Protein AF-A0A1B2EHS6-F1 (afdb_monomer_lite)

InterPro domains:
  IPR004681 TRAP transporter large membrane protein DctM [PTHR33362] (42-113)
  IPR006311 Twin-arginine translocation pathway, signal sequence [PS51318] (1-27)
  IPR010656 TRAP C4-dicarboxylate transport system permease DctM subunit [PF06808] (41-104)

Secondary structure (DSSP, 8-state):
--HHHHHHHHHHHHHHHHTS-----------TTTTS---S-HHHHHHHHHHHHHHHHHSTTT-HHHHHHHHHHT--HHHHHHHHHHHHHHHHHHHHHHHH-THHHHHHHHHTT---

Foldseek 3Di:
DPPPVVVVVVVVVVVVVVPPPDDPPPPPPPPPCVPVDPPPDPQLVVVLVVLVVVLQLLAPPNNPVLVVVCVVVVHDSVVSNVVCVVVVVVSVVVSVCSVVPVCVRCVVCVVVVNTD

pLDDT: mean 73.01, std 14.54, range [43.59, 92.88]

Organism: NCBI:txid1882682

Radius of gyration: 30.34 Å; chains: 1; bounding box: 33×79×74 Å

Structure (mmCIF, N/CA/C/O backbone):
data_AF-A0A1B2EHS6-F1
#
_entry.id   AF-A0A1B2EHS6-F1
#
loop_
_atom_site.group_PDB
_atom_site.id
_atom_site.type_symbol
_atom_site.label_atom_id
_atom_site.label_alt_id
_atom_site.label_comp_id
_atom_site.label_asym_id
_atom_site.label_entity_id
_atom_site.label_seq_id
_atom_site.pdbx_PDB_ins_code
_atom_site.Cartn_x
_atom_site.Cartn_y
_atom_site.Cartn_z
_atom_site.occupancy
_atom_site.B_iso_or_equiv
_atom_site.auth_seq_id
_atom_site.auth_comp_id
_atom_site.auth_asym_id
_atom_site.auth_atom_id
_atom_site.pdbx_PDB_model_num
ATOM 1 N N . MET A 1 1 ? -5.691 61.361 54.355 1.00 55.19 1 MET A N 1
ATOM 2 C CA . MET A 1 1 ? -5.735 60.051 55.049 1.00 55.19 1 MET A CA 1
ATOM 3 C C . MET A 1 1 ? -6.675 59.046 54.346 1.00 55.19 1 MET A C 1
ATOM 5 O O . MET A 1 1 ? -7.432 58.362 55.012 1.00 55.19 1 MET A O 1
ATOM 9 N N . ILE A 1 2 ? -6.660 58.949 53.000 1.00 59.59 2 ILE A N 1
ATOM 10 C CA . ILE A 1 2 ? -7.653 58.160 52.215 1.00 59.59 2 ILE A CA 1
ATOM 11 C C . ILE A 1 2 ? -6.978 57.213 51.186 1.00 59.59 2 ILE A C 1
ATOM 13 O O . ILE A 1 2 ? -7.603 56.301 50.651 1.00 59.59 2 ILE A O 1
ATOM 17 N N . HIS A 1 3 ? -5.669 57.364 50.932 1.00 54.72 3 HIS A N 1
ATOM 18 C CA . HIS A 1 3 ? -4.949 56.579 49.914 1.00 54.72 3 HIS A CA 1
ATOM 19 C C . HIS A 1 3 ? -4.377 55.239 50.415 1.00 54.72 3 HIS A C 1
ATOM 21 O O . HIS A 1 3 ? -4.181 54.332 49.608 1.00 54.72 3 HIS A O 1
ATOM 27 N N . HIS A 1 4 ? -4.148 55.068 51.723 1.00 57.06 4 HIS A N 1
ATOM 28 C CA . HIS A 1 4 ? -3.613 53.808 52.262 1.00 57.06 4 HIS A CA 1
ATOM 29 C C . HIS A 1 4 ? -4.672 52.702 52.356 1.00 57.06 4 HIS A C 1
ATOM 31 O O . HIS A 1 4 ? -4.377 51.557 52.030 1.00 57.06 4 HIS A O 1
ATOM 37 N N . THR A 1 5 ? -5.922 53.039 52.681 1.00 60.88 5 THR A N 1
ATOM 38 C CA . THR A 1 5 ? -7.020 52.066 52.828 1.00 60.88 5 THR A CA 1
ATOM 39 C C . THR A 1 5 ? -7.390 51.384 51.505 1.00 60.88 5 THR A C 1
ATOM 41 O O . THR A 1 5 ? -7.681 50.192 51.483 1.00 60.88 5 THR A O 1
ATOM 44 N N . ARG A 1 6 ? -7.290 52.097 50.371 1.00 55.69 6 ARG A N 1
ATOM 45 C CA . ARG A 1 6 ? -7.531 51.526 49.031 1.00 55.69 6 ARG A CA 1
ATOM 46 C C . ARG A 1 6 ? -6.511 50.452 48.643 1.00 55.69 6 ARG A C 1
ATOM 48 O O . ARG A 1 6 ? -6.876 49.499 47.968 1.00 55.69 6 ARG A O 1
ATOM 55 N N . ARG A 1 7 ? -5.255 50.574 49.085 1.00 58.34 7 ARG A N 1
ATOM 56 C CA . ARG A 1 7 ? -4.196 49.593 48.788 1.00 58.34 7 ARG A CA 1
ATOM 57 C C . ARG A 1 7 ? -4.406 48.271 49.531 1.00 58.34 7 ARG A C 1
ATOM 59 O O . ARG A 1 7 ? -4.195 47.219 48.942 1.00 58.34 7 ARG A O 1
ATOM 66 N N . TYR A 1 8 ? -4.892 48.323 50.772 1.00 57.75 8 TYR A N 1
ATOM 67 C CA . TYR A 1 8 ? -5.231 47.122 51.543 1.00 57.75 8 TYR A CA 1
ATOM 68 C C . TYR A 1 8 ? -6.486 46.419 51.015 1.00 57.75 8 TYR A C 1
ATOM 70 O O . TYR A 1 8 ? -6.494 45.197 50.906 1.00 57.75 8 TYR A O 1
ATOM 78 N N . LEU A 1 9 ? -7.512 47.178 50.612 1.00 59.88 9 LEU A N 1
ATOM 79 C CA . LEU A 1 9 ? -8.721 46.615 49.997 1.00 59.88 9 LEU A CA 1
ATOM 80 C C . LEU A 1 9 ? -8.432 45.969 48.630 1.00 59.88 9 LEU A C 1
ATOM 82 O O . LEU A 1 9 ? -8.935 44.885 48.348 1.00 59.88 9 LEU A O 1
ATOM 86 N N . LEU A 1 10 ? -7.566 46.584 47.814 1.00 59.53 10 LEU A N 1
ATOM 87 C CA . LEU A 1 10 ? -7.107 45.992 46.552 1.00 59.53 10 LEU A CA 1
ATOM 88 C C . LEU A 1 10 ? -6.249 44.735 46.787 1.00 59.53 10 LEU A C 1
ATOM 90 O O . LEU A 1 10 ? -6.446 43.732 46.102 1.00 59.53 10 LEU A O 1
ATOM 94 N N . GLY A 1 11 ? -5.367 44.739 47.793 1.00 59.78 11 GLY A N 1
ATOM 95 C CA . GLY A 1 11 ? -4.572 43.564 48.173 1.00 59.78 11 GLY A CA 1
ATOM 96 C C . GLY A 1 11 ? -5.417 42.380 48.661 1.00 59.78 11 GLY A C 1
ATOM 97 O O . GLY A 1 11 ? -5.158 41.242 48.278 1.00 59.78 11 GLY A O 1
ATOM 98 N N . LEU A 1 12 ? -6.479 42.645 49.431 1.00 60.44 12 LEU A N 1
ATOM 99 C CA . LEU A 1 12 ? -7.436 41.628 49.884 1.00 60.44 12 LEU A CA 1
ATOM 100 C C . LEU A 1 12 ? -8.245 41.022 48.729 1.00 60.44 12 LEU A C 1
ATOM 102 O O . LEU A 1 12 ? -8.463 39.813 48.708 1.00 60.44 12 LEU A O 1
ATOM 106 N N . SER A 1 13 ? -8.635 41.827 47.735 1.00 58.97 13 SER A N 1
ATOM 107 C CA . SER A 1 13 ? -9.332 41.314 46.546 1.00 58.97 13 SER A CA 1
ATOM 108 C C . SER A 1 13 ? -8.442 40.426 45.664 1.00 58.97 13 SER A C 1
ATOM 110 O O . SER A 1 13 ? -8.914 39.420 45.140 1.00 58.97 13 SER A O 1
ATOM 112 N N . ALA A 1 14 ? -7.143 40.728 45.563 1.00 58.38 14 ALA A N 1
ATOM 113 C CA . ALA A 1 14 ? -6.188 39.907 44.818 1.00 58.38 14 ALA A CA 1
ATOM 114 C C . ALA A 1 14 ? -5.908 38.558 45.509 1.00 58.38 14 ALA A C 1
ATOM 116 O O . ALA A 1 14 ? -5.791 37.533 44.840 1.00 58.38 14 ALA A O 1
ATOM 117 N N . ALA A 1 15 ? -5.866 38.536 46.846 1.00 58.34 15 ALA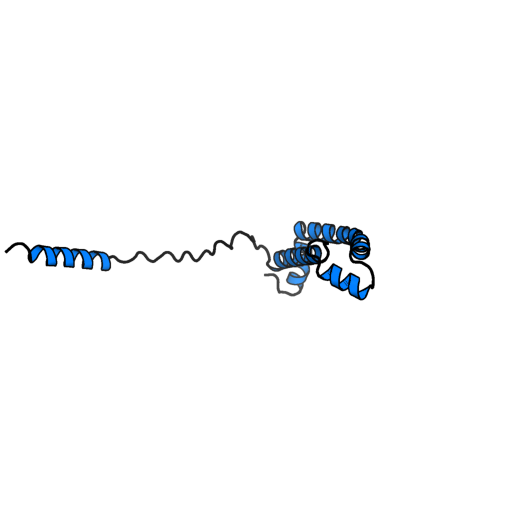 A N 1
ATOM 118 C CA . ALA A 1 15 ? -5.727 37.300 47.615 1.00 58.34 15 ALA A CA 1
ATOM 119 C C . ALA A 1 15 ? -6.985 36.412 47.539 1.00 58.34 15 ALA A C 1
ATOM 121 O O . ALA A 1 15 ? -6.872 35.189 47.498 1.00 58.34 15 ALA A O 1
ATOM 122 N N . ALA A 1 16 ? -8.179 37.010 47.450 1.00 57.66 16 ALA A N 1
ATOM 123 C CA . ALA A 1 16 ? -9.437 36.270 47.330 1.00 57.66 16 ALA A CA 1
ATOM 124 C C . ALA A 1 16 ? -9.583 35.531 45.984 1.00 57.66 16 ALA A C 1
ATOM 126 O O . ALA A 1 16 ? -10.161 34.449 45.942 1.00 57.66 16 ALA A O 1
ATOM 127 N N . VAL A 1 17 ? -9.015 36.065 44.895 1.00 58.12 17 VAL A N 1
ATOM 128 C CA . VAL A 1 17 ? -9.019 35.406 43.573 1.00 58.12 17 VAL A CA 1
ATOM 129 C C . VAL A 1 17 ? -8.089 34.183 43.538 1.00 58.12 17 VAL A C 1
ATOM 131 O O . VAL A 1 17 ? -8.365 33.225 42.821 1.00 58.12 17 VAL A O 1
ATOM 134 N N . LEU A 1 18 ? -7.027 34.173 44.351 1.00 60.12 18 LEU A N 1
ATOM 135 C CA . LEU A 1 18 ? -6.079 33.054 44.462 1.00 60.12 18 LEU A CA 1
ATOM 136 C C . LEU A 1 18 ? -6.556 31.921 45.388 1.00 60.12 18 LEU A C 1
ATOM 138 O O . LEU A 1 18 ? -5.999 30.828 45.336 1.00 60.12 18 LEU A O 1
ATOM 142 N N . ALA A 1 19 ? -7.570 32.167 46.223 1.00 59.88 19 ALA A N 1
ATOM 143 C CA . ALA A 1 19 ? -8.108 31.197 47.181 1.00 59.88 19 ALA A CA 1
ATOM 144 C C . ALA A 1 19 ? -9.364 30.462 46.682 1.00 59.88 19 ALA A C 1
ATOM 146 O O . ALA A 1 19 ? -9.930 29.645 47.412 1.00 59.88 19 ALA A O 1
ATOM 147 N N . LEU A 1 20 ? -9.817 30.735 45.454 1.00 65.6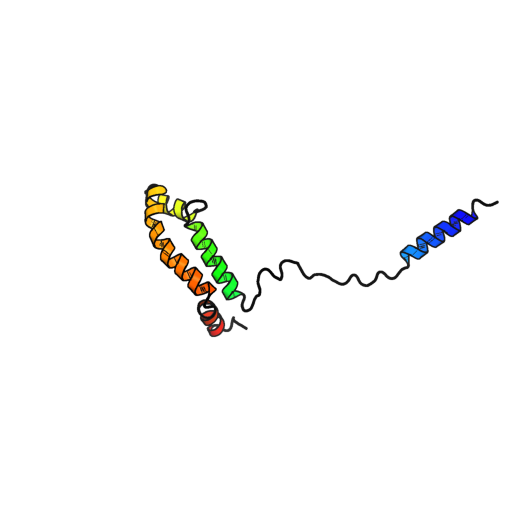9 20 LEU A N 1
ATOM 148 C CA . LEU A 1 20 ? -10.881 29.944 44.848 1.00 65.69 20 LEU A CA 1
ATOM 149 C C . LEU A 1 20 ? -10.354 28.519 44.619 1.00 65.69 20 LEU A C 1
ATOM 151 O O . LEU A 1 20 ? -9.309 28.367 43.978 1.00 65.69 20 LEU A O 1
ATOM 155 N N . PRO A 1 21 ? -11.042 27.471 45.111 1.00 60.09 21 PRO A N 1
ATOM 156 C CA . PRO A 1 21 ? -10.713 26.111 44.730 1.00 60.09 21 PRO A CA 1
ATOM 157 C C . PRO A 1 21 ? -10.854 26.048 43.214 1.00 60.09 21 PRO A C 1
ATOM 159 O O . PRO A 1 21 ? -11.946 26.225 42.669 1.00 60.09 21 PRO A O 1
ATOM 162 N N . THR A 1 22 ? -9.730 25.869 42.525 1.00 65.94 22 THR A N 1
ATOM 163 C CA . THR A 1 22 ? -9.764 25.550 41.106 1.00 65.94 22 THR A CA 1
ATOM 164 C C . THR A 1 22 ? -10.646 24.307 40.986 1.00 65.94 22 THR A C 1
ATOM 166 O O . THR A 1 22 ? -10.375 23.314 41.670 1.00 65.94 22 THR A O 1
ATOM 169 N N . PRO A 1 23 ? -11.755 24.345 40.219 1.00 61.88 23 PRO A N 1
ATOM 170 C CA . PRO A 1 23 ? -12.514 23.127 39.973 1.00 61.88 23 PRO A CA 1
ATOM 171 C C . PRO A 1 23 ? -11.515 22.099 39.438 1.00 61.88 23 PRO A C 1
ATOM 173 O O . PRO A 1 23 ? -10.630 22.505 38.673 1.00 61.88 23 PRO A O 1
ATOM 176 N N . PRO A 1 24 ? -11.580 20.819 39.862 1.00 54.56 24 PRO A N 1
ATOM 177 C CA . PRO A 1 24 ? -10.646 19.818 39.379 1.00 54.56 24 PRO A CA 1
ATOM 178 C C . PRO A 1 24 ? -10.717 19.907 37.869 1.00 54.56 24 PRO A C 1
ATOM 180 O O . PRO A 1 24 ? -11.791 19.710 37.298 1.00 54.56 24 PRO A O 1
ATOM 183 N N . ALA A 1 25 ? -9.615 20.340 37.252 1.00 51.91 25 ALA A N 1
ATOM 184 C CA . ALA A 1 25 ? -9.512 20.414 35.815 1.00 51.91 25 ALA A CA 1
ATOM 185 C C . ALA A 1 25 ? -9.917 19.026 35.347 1.00 51.91 25 ALA A C 1
ATOM 187 O O . ALA A 1 25 ? -9.196 18.061 35.609 1.00 51.91 25 ALA A O 1
ATOM 188 N N . HIS A 1 26 ? -11.134 18.912 34.803 1.00 52.53 26 HIS A N 1
ATOM 189 C CA . HIS A 1 26 ? -11.630 17.654 34.293 1.00 52.53 26 HIS A CA 1
ATOM 190 C C . HIS A 1 26 ? -10.532 17.186 33.364 1.00 52.53 26 HIS A C 1
ATOM 192 O O . HIS A 1 26 ? -10.183 17.896 32.419 1.00 52.53 26 HIS A O 1
ATOM 198 N N . ALA A 1 27 ? -9.906 16.072 33.736 1.00 50.59 27 ALA A N 1
ATOM 199 C CA . ALA A 1 27 ? -8.830 15.462 32.997 1.00 50.59 27 ALA A CA 1
ATOM 200 C C . ALA A 1 27 ? -9.413 15.030 31.652 1.00 50.59 27 ALA A C 1
ATOM 202 O O . ALA A 1 27 ? -9.810 13.890 31.445 1.00 50.59 27 ALA A O 1
ATOM 203 N N . GLN A 1 28 ? -9.522 15.983 30.736 1.00 47.72 28 GLN A N 1
ATOM 204 C CA . GLN A 1 28 ? -9.917 15.777 29.364 1.00 47.72 28 GLN A CA 1
ATOM 205 C C . GLN A 1 28 ? -8.659 15.319 28.628 1.00 47.72 28 GLN A C 1
ATOM 207 O O . GLN A 1 28 ? -8.139 16.001 27.752 1.00 47.72 28 GLN A O 1
ATOM 212 N N . THR A 1 29 ? -8.155 14.139 28.982 1.00 50.94 29 THR A N 1
ATOM 213 C CA . THR A 1 29 ? -7.183 13.403 28.169 1.00 50.94 29 THR A CA 1
ATOM 214 C C . THR A 1 29 ? -7.901 12.463 27.203 1.00 50.94 29 THR A C 1
ATOM 216 O O . THR A 1 29 ? -7.392 11.400 26.864 1.00 50.94 29 THR A O 1
ATOM 219 N N . LYS A 1 30 ? -9.072 12.851 26.672 1.00 44.16 30 LYS A N 1
ATOM 220 C CA . LYS A 1 30 ? -9.575 12.217 25.447 1.00 44.16 30 LYS A CA 1
ATOM 221 C C . LYS A 1 30 ? -8.849 12.851 24.265 1.00 44.16 30 LYS A C 1
ATOM 223 O O . LYS A 1 30 ? -9.307 13.819 23.659 1.00 44.16 30 LYS A O 1
ATOM 228 N N . LEU A 1 31 ? -7.657 12.316 24.001 1.00 53.72 31 LEU A N 1
ATOM 229 C CA . LEU A 1 31 ? -6.855 12.582 22.811 1.00 53.72 31 LEU A CA 1
ATOM 230 C C . LEU A 1 31 ? -7.768 12.475 21.580 1.00 53.72 31 LEU A C 1
ATOM 232 O O . LEU A 1 31 ? -8.352 11.426 21.317 1.00 53.72 31 LEU A O 1
ATOM 236 N N . ARG A 1 32 ? -7.913 13.568 20.822 1.00 43.59 32 ARG A N 1
ATOM 237 C CA . ARG A 1 32 ? -8.865 13.680 19.697 1.00 43.59 32 ARG A CA 1
ATOM 238 C C . ARG A 1 32 ? -8.602 12.729 18.517 1.00 43.59 32 ARG A C 1
ATOM 240 O O . ARG A 1 32 ? -9.387 12.695 17.580 1.00 43.59 32 ARG A O 1
ATOM 247 N N . TRP A 1 33 ? -7.544 11.931 18.592 1.00 44.59 33 TRP A N 1
ATOM 248 C CA . TRP A 1 33 ? -7.200 10.853 17.663 1.00 44.59 33 TRP A CA 1
ATOM 249 C C . TRP A 1 33 ? -8.054 9.588 17.866 1.00 44.59 33 TRP A C 1
ATOM 251 O O . TRP A 1 33 ? -8.052 8.699 17.023 1.00 44.59 33 TRP A O 1
ATOM 261 N N . ALA A 1 34 ? -8.809 9.513 18.967 1.00 47.75 34 ALA A N 1
ATOM 262 C CA . ALA A 1 34 ? -9.535 8.319 19.398 1.00 47.75 34 ALA A CA 1
ATOM 263 C C . ALA A 1 34 ? -10.805 7.964 18.590 1.00 47.75 34 ALA A C 1
ATOM 265 O O . ALA A 1 34 ? -11.512 7.049 18.988 1.00 47.75 34 ALA A O 1
ATOM 266 N N . HIS A 1 35 ? -11.114 8.660 17.490 1.00 52.31 35 HIS A N 1
ATOM 267 C CA . HIS A 1 35 ? -12.270 8.338 16.629 1.00 52.31 35 HIS A CA 1
ATOM 268 C C . HIS A 1 35 ? -11.880 8.051 15.165 1.00 52.31 35 HIS A C 1
ATOM 270 O O . HIS A 1 35 ? -12.755 7.839 14.338 1.00 52.31 35 HIS A O 1
ATOM 276 N N . VAL A 1 36 ? -10.584 8.052 14.814 1.00 51.59 36 VAL A N 1
ATOM 277 C CA . VAL A 1 36 ? -10.123 7.725 13.441 1.00 51.59 36 VAL A CA 1
ATOM 278 C C . VAL A 1 36 ? -9.895 6.208 13.262 1.00 51.59 36 VAL A C 1
ATOM 280 O O . VAL A 1 36 ? -9.808 5.723 12.138 1.00 51.59 36 VAL A O 1
ATOM 283 N N . TYR A 1 37 ? -9.898 5.447 14.365 1.00 44.53 37 TYR A N 1
ATOM 284 C CA . TYR A 1 37 ? -9.890 3.980 14.410 1.00 44.53 37 TYR A CA 1
ATOM 285 C C . TYR A 1 37 ? -10.996 3.531 15.356 1.00 44.53 37 TYR A C 1
ATOM 287 O O . TYR A 1 37 ? -10.794 3.518 16.567 1.00 44.53 37 TYR A O 1
ATOM 295 N N . GLU A 1 38 ? -12.175 3.190 14.856 1.00 51.09 38 GLU A N 1
ATOM 296 C CA . GLU A 1 38 ? -13.116 2.436 15.681 1.00 51.09 38 GLU A CA 1
ATOM 297 C C . GLU A 1 38 ? -12.613 0.982 15.689 1.00 51.09 38 GLU A C 1
ATOM 299 O O . GLU A 1 38 ? -12.622 0.275 14.684 1.00 51.09 38 GLU A O 1
ATOM 304 N N . THR A 1 39 ? -11.987 0.621 16.809 1.00 49.44 39 THR A N 1
ATOM 305 C CA . THR A 1 39 ? -11.102 -0.527 17.019 1.00 49.44 39 THR A CA 1
ATOM 306 C C . THR A 1 39 ? -11.863 -1.772 17.474 1.00 49.44 39 THR A C 1
ATOM 308 O O . THR A 1 39 ? -11.791 -2.125 18.652 1.00 49.44 39 THR A O 1
ATOM 311 N N . SER A 1 40 ? -12.587 -2.473 16.607 1.00 58.22 40 SER A N 1
ATOM 312 C CA . SER A 1 40 ? -13.083 -3.789 17.037 1.00 58.22 40 SER A CA 1
ATOM 313 C C . SER A 1 40 ? -11.925 -4.777 17.249 1.00 58.22 40 SER A C 1
ATOM 315 O O . SER A 1 40 ? -11.968 -5.523 18.215 1.00 58.22 40 SER A O 1
ATOM 317 N N . GLU A 1 41 ? -10.847 -4.708 16.450 1.00 62.03 41 GLU A N 1
ATOM 318 C CA . GLU A 1 41 ? -9.610 -5.483 16.651 1.00 62.03 41 GLU A CA 1
ATOM 319 C C . GLU A 1 41 ? -8.378 -4.771 16.032 1.00 62.03 41 GLU A C 1
ATOM 321 O O . GLU A 1 41 ? -8.382 -4.457 14.836 1.00 62.03 41 GLU A O 1
ATOM 326 N N . PRO A 1 42 ? -7.287 -4.528 16.788 1.00 76.19 42 PRO A N 1
ATOM 327 C CA . PRO A 1 42 ? -6.102 -3.808 16.301 1.00 76.19 42 PRO A CA 1
ATOM 328 C C . PRO A 1 42 ? -5.416 -4.476 15.100 1.00 76.19 42 PRO A C 1
ATOM 330 O O . PRO A 1 42 ? -4.832 -3.783 14.265 1.00 76.19 42 PRO A O 1
ATOM 333 N N . PHE A 1 43 ? -5.509 -5.802 14.980 1.00 75.81 43 PHE A N 1
ATOM 334 C CA . PHE A 1 43 ? -4.893 -6.558 13.888 1.00 75.81 43 PHE A CA 1
ATOM 335 C C . PHE A 1 43 ? -5.530 -6.266 12.527 1.00 75.81 43 PHE A C 1
ATOM 337 O O . PHE A 1 43 ? -4.821 -6.164 11.523 1.00 75.81 43 PHE A O 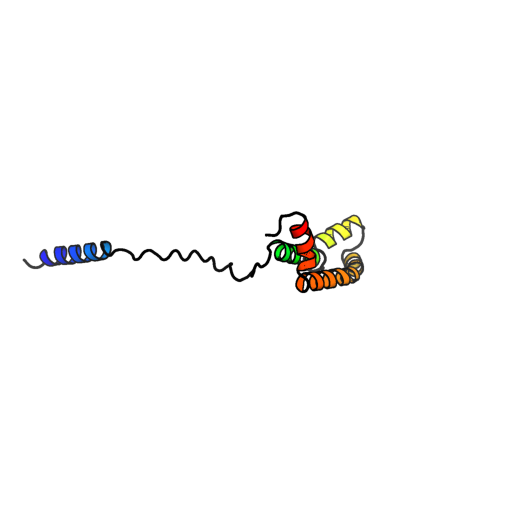1
ATOM 344 N N . HIS A 1 44 ? -6.847 -6.060 12.488 1.00 76.69 44 HIS A N 1
ATOM 345 C CA . HIS A 1 44 ? -7.555 -5.727 11.253 1.00 76.69 44 HIS A CA 1
ATOM 346 C C . HIS A 1 44 ? -7.125 -4.351 10.738 1.00 76.69 44 HIS A C 1
ATOM 348 O O . HIS A 1 44 ? -6.672 -4.227 9.599 1.00 76.69 44 HIS A O 1
ATOM 354 N N . THR A 1 45 ? -7.112 -3.340 11.606 1.00 79.81 45 THR A N 1
ATOM 355 C CA . THR A 1 45 ? -6.658 -1.986 11.254 1.00 79.81 45 THR A CA 1
ATOM 356 C C . THR A 1 45 ? -5.205 -1.966 10.782 1.00 79.81 45 THR A C 1
ATOM 358 O O . THR A 1 45 ? -4.895 -1.364 9.753 1.00 79.81 45 THR A O 1
ATOM 361 N N . GLN A 1 46 ? -4.310 -2.670 11.482 1.00 83.69 46 GLN A N 1
ATOM 362 C CA . GLN A 1 46 ? -2.902 -2.772 11.091 1.00 83.69 46 GLN A CA 1
ATOM 363 C C . GLN A 1 46 ? -2.723 -3.466 9.736 1.00 83.69 46 GLN A C 1
ATOM 365 O O . GLN A 1 46 ? -1.905 -3.032 8.925 1.00 83.69 46 GLN A O 1
ATOM 370 N N . SER A 1 47 ? -3.503 -4.513 9.461 1.00 84.00 47 SER A N 1
ATOM 371 C CA . SER A 1 47 ? -3.449 -5.219 8.179 1.00 84.00 47 SER A CA 1
ATOM 372 C C . SER A 1 47 ? -3.942 -4.352 7.012 1.00 84.00 47 SER A C 1
ATOM 374 O O . SER A 1 47 ? -3.275 -4.289 5.979 1.00 84.00 47 SER A O 1
ATOM 376 N N . MET A 1 48 ? -5.034 -3.596 7.191 1.00 85.62 48 MET A N 1
ATOM 377 C CA . MET A 1 48 ? -5.526 -2.640 6.192 1.00 85.62 48 MET A CA 1
ATOM 378 C C . MET A 1 48 ? -4.465 -1.590 5.855 1.00 85.62 48 MET A C 1
ATOM 380 O O . MET A 1 48 ? -4.259 -1.255 4.689 1.00 85.62 48 MET A O 1
ATOM 384 N N . TRP A 1 49 ? -3.772 -1.084 6.872 1.00 86.25 49 TRP A N 1
ATOM 385 C CA . TRP A 1 49 ? -2.693 -0.116 6.711 1.00 86.25 49 TRP A CA 1
ATOM 386 C C . TRP A 1 49 ? -1.479 -0.682 5.993 1.00 86.25 49 TRP A C 1
ATOM 388 O O . TRP A 1 49 ? -0.951 -0.037 5.089 1.00 86.25 49 TRP A O 1
ATOM 398 N N . ALA A 1 50 ? -1.058 -1.895 6.351 1.00 88.00 50 ALA A N 1
ATOM 399 C CA . ALA A 1 50 ? 0.054 -2.564 5.691 1.00 88.00 50 ALA A CA 1
ATOM 400 C C . ALA A 1 50 ? -0.213 -2.724 4.187 1.00 88.00 50 ALA A C 1
ATOM 402 O O . ALA A 1 50 ? 0.647 -2.398 3.369 1.00 88.00 50 ALA A O 1
ATOM 403 N N . VAL A 1 51 ? -1.426 -3.143 3.811 1.00 87.75 51 VAL A N 1
ATOM 404 C CA . VAL A 1 51 ? -1.805 -3.297 2.400 1.00 87.75 51 VAL A CA 1
ATOM 405 C C . VAL A 1 51 ? -1.830 -1.952 1.670 1.00 87.75 51 VAL A C 1
ATOM 407 O O . VAL A 1 51 ? -1.282 -1.855 0.572 1.00 87.75 51 VAL A O 1
ATOM 410 N N . GLN A 1 52 ? -2.364 -0.891 2.284 1.00 88.62 52 GLN A N 1
ATOM 411 C CA . GLN A 1 52 ? -2.337 0.462 1.705 1.00 88.62 52 GLN A CA 1
ATOM 412 C C . GLN A 1 52 ? -0.909 0.968 1.457 1.00 88.62 52 GLN A C 1
ATOM 414 O O . GLN A 1 52 ? -0.635 1.548 0.405 1.00 88.62 52 GLN A O 1
ATOM 419 N N . VAL A 1 53 ? 0.019 0.703 2.381 1.00 88.88 53 VAL A N 1
ATOM 420 C CA . VAL A 1 53 ? 1.435 1.057 2.209 1.00 88.88 53 VAL A CA 1
ATOM 421 C C . VAL A 1 53 ? 2.062 0.264 1.061 1.00 88.88 53 VAL A C 1
ATOM 423 O O . VAL A 1 53 ? 2.725 0.856 0.214 1.00 88.88 53 VAL A O 1
ATOM 426 N N . ILE A 1 54 ? 1.820 -1.048 0.970 1.00 88.00 54 ILE A N 1
ATOM 427 C CA . ILE A 1 54 ? 2.340 -1.892 -0.122 1.00 88.00 54 ILE A CA 1
ATOM 428 C C . ILE A 1 54 ? 1.853 -1.389 -1.488 1.00 88.00 54 ILE A C 1
ATOM 430 O O . ILE A 1 54 ? 2.645 -1.271 -2.423 1.00 88.00 54 ILE A O 1
ATOM 434 N N . ILE A 1 55 ? 0.571 -1.034 -1.596 1.00 88.25 55 ILE A N 1
ATOM 435 C CA . ILE A 1 55 ? 0.002 -0.443 -2.813 1.00 88.25 55 ILE A CA 1
ATOM 436 C C . ILE A 1 55 ? 0.681 0.896 -3.133 1.00 88.25 55 ILE A C 1
ATOM 438 O O . ILE A 1 55 ? 1.086 1.121 -4.274 1.00 88.25 55 ILE A O 1
ATOM 442 N N . GLY A 1 56 ? 0.857 1.769 -2.136 1.00 87.06 56 GLY A N 1
ATOM 443 C CA . GLY A 1 56 ? 1.534 3.059 -2.301 1.00 87.06 56 GLY A CA 1
ATOM 444 C C . GLY A 1 56 ? 2.992 2.929 -2.756 1.00 87.06 56 GLY A C 1
ATOM 445 O O . GLY A 1 56 ? 3.469 3.744 -3.541 1.00 87.06 56 GLY A O 1
ATOM 446 N N . LEU A 1 57 ? 3.687 1.871 -2.333 1.00 86.62 57 LEU A N 1
ATOM 447 C CA . LEU A 1 57 ? 5.067 1.578 -2.732 1.00 86.62 57 LEU A CA 1
ATOM 448 C C . LEU A 1 57 ? 5.198 1.039 -4.166 1.00 86.62 57 LEU A C 1
ATOM 450 O O . LEU A 1 57 ? 6.285 1.118 -4.745 1.00 86.62 57 LEU A O 1
ATOM 454 N N . LEU A 1 58 ? 4.119 0.494 -4.731 1.00 84.19 58 LEU A N 1
ATOM 455 C CA . LEU A 1 58 ? 4.071 -0.029 -6.099 1.00 84.19 58 LEU A CA 1
ATOM 456 C C . LEU A 1 58 ? 3.504 0.978 -7.106 1.00 84.19 58 LEU A C 1
ATOM 458 O O . LEU A 1 58 ? 3.756 0.846 -8.301 1.00 84.19 58 LEU A O 1
ATOM 462 N N . HIS A 1 59 ? 2.748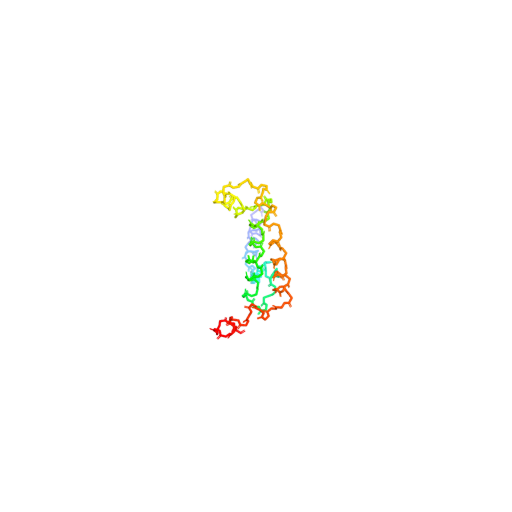 1.980 -6.653 1.00 82.88 59 HIS A N 1
ATOM 463 C CA . HIS A 1 59 ? 2.180 2.994 -7.536 1.00 82.88 59 HIS A CA 1
ATOM 464 C C . HIS A 1 59 ? 3.265 4.001 -7.985 1.00 82.88 59 HIS A C 1
ATOM 466 O O . HIS A 1 59 ? 4.052 4.457 -7.159 1.00 82.88 59 HIS A O 1
ATOM 472 N N . PRO A 1 60 ? 3.338 4.386 -9.273 1.00 70.19 60 PRO A N 1
ATOM 473 C CA . PRO A 1 60 ? 4.436 5.198 -9.809 1.00 70.19 60 PRO A CA 1
ATOM 474 C C . PRO A 1 60 ? 4.679 6.599 -9.194 1.00 70.19 60 PRO A C 1
ATOM 476 O O . PRO A 1 60 ? 5.832 7.022 -9.248 1.00 70.19 60 PRO A O 1
ATOM 479 N N . PRO A 1 61 ? 3.712 7.337 -8.595 1.00 68.75 61 PRO A N 1
ATOM 480 C CA . PRO A 1 61 ? 4.000 8.661 -8.033 1.00 68.75 61 PRO A CA 1
ATOM 481 C C . PRO A 1 61 ? 4.900 8.630 -6.773 1.00 68.75 61 PRO A C 1
ATOM 483 O O . PRO A 1 61 ? 5.836 9.424 -6.730 1.00 68.75 61 PRO A O 1
ATOM 486 N N . PRO A 1 62 ? 4.702 7.731 -5.777 1.00 71.19 62 PRO A N 1
ATOM 487 C CA . PRO A 1 62 ? 5.631 7.559 -4.649 1.00 71.19 62 PRO A CA 1
ATOM 488 C C . PRO A 1 62 ? 6.514 6.291 -4.697 1.00 71.19 62 PRO A C 1
ATOM 490 O O . PRO A 1 62 ? 7.337 6.108 -3.804 1.00 71.19 62 PRO A O 1
ATOM 493 N N . GLY A 1 63 ? 6.354 5.407 -5.690 1.00 73.69 63 GLY A N 1
ATOM 494 C CA . GLY A 1 63 ? 6.747 3.990 -5.667 1.00 73.69 63 GLY A CA 1
ATOM 495 C C . GLY A 1 63 ? 8.232 3.639 -5.503 1.00 73.69 63 GLY A C 1
ATOM 496 O O . GLY A 1 63 ? 8.878 3.159 -6.433 1.00 73.69 63 GLY A O 1
ATOM 497 N N . VAL A 1 64 ? 8.769 3.789 -4.290 1.00 83.81 64 VAL A N 1
ATOM 498 C CA . VAL A 1 64 ? 10.152 3.426 -3.925 1.00 83.81 64 VAL A CA 1
ATOM 499 C C . VAL A 1 64 ? 10.490 1.984 -4.316 1.00 83.81 64 VAL A C 1
ATOM 501 O O . VAL A 1 64 ? 11.565 1.726 -4.858 1.00 83.81 64 VAL A O 1
ATOM 504 N N . VAL A 1 65 ? 9.568 1.040 -4.100 1.00 86.81 65 VAL A N 1
ATOM 505 C CA . VAL A 1 65 ? 9.782 -0.372 -4.458 1.00 86.81 65 VAL A CA 1
ATOM 506 C C . VAL A 1 65 ? 9.877 -0.542 -5.974 1.00 86.81 65 VAL A C 1
ATOM 508 O O . VAL A 1 65 ? 10.732 -1.288 -6.443 1.00 86.81 65 VAL A O 1
ATOM 511 N N . LEU A 1 66 ? 9.084 0.198 -6.751 1.00 86.06 66 LEU A N 1
ATOM 512 C CA . LEU A 1 66 ? 9.153 0.186 -8.214 1.00 86.06 66 LEU A CA 1
ATOM 513 C C . LEU A 1 66 ? 10.528 0.658 -8.717 1.00 86.06 66 LEU A C 1
ATOM 515 O O . LEU A 1 66 ? 11.105 0.026 -9.604 1.00 86.06 66 LEU A O 1
ATOM 519 N N . PHE A 1 67 ? 11.105 1.700 -8.106 1.00 86.38 67 PHE A N 1
ATOM 520 C CA . PHE A 1 67 ? 12.463 2.154 -8.431 1.00 86.38 67 PHE A CA 1
ATOM 521 C C . PHE A 1 67 ? 13.525 1.095 -8.117 1.00 86.38 67 PHE A C 1
ATOM 523 O O . PHE A 1 67 ? 14.412 0.855 -8.939 1.00 86.38 67 PHE A O 1
ATOM 530 N N . VAL A 1 68 ? 13.431 0.427 -6.964 1.00 88.50 68 VAL A N 1
ATOM 531 C CA . VAL A 1 68 ? 14.349 -0.666 -6.598 1.00 88.50 68 VAL A CA 1
ATOM 532 C C . VAL A 1 68 ? 14.224 -1.832 -7.584 1.00 88.50 68 VAL A C 1
ATOM 534 O O . VAL A 1 68 ? 15.236 -2.338 -8.071 1.00 88.50 68 VAL A O 1
ATOM 537 N N . LEU A 1 69 ? 12.999 -2.218 -7.947 1.00 86.94 69 LEU A N 1
ATOM 538 C CA . LEU A 1 69 ? 12.742 -3.305 -8.892 1.00 86.94 69 LEU A CA 1
ATOM 539 C C . LEU A 1 69 ? 13.272 -2.994 -10.293 1.00 86.94 69 LEU A C 1
ATOM 541 O O . LEU A 1 69 ? 13.913 -3.853 -10.894 1.00 86.94 69 LEU A O 1
ATOM 545 N N . ALA A 1 70 ? 13.099 -1.766 -10.786 1.00 87.88 70 ALA A N 1
ATOM 546 C CA . ALA A 1 70 ? 13.650 -1.344 -12.073 1.00 87.88 70 ALA A CA 1
ATOM 547 C C . ALA A 1 70 ? 15.186 -1.488 -12.112 1.00 87.88 70 ALA A C 1
ATOM 549 O O . ALA A 1 70 ? 15.754 -1.947 -13.107 1.00 87.88 70 ALA A O 1
ATOM 550 N N . ARG A 1 71 ? 15.868 -1.167 -11.001 1.00 88.38 71 ARG A N 1
ATOM 551 C CA . ARG A 1 71 ? 17.329 -1.311 -10.866 1.00 88.38 71 ARG A CA 1
ATOM 552 C C . ARG A 1 71 ? 17.775 -2.770 -10.864 1.00 88.38 71 ARG A C 1
ATOM 554 O O . ARG A 1 71 ? 18.748 -3.091 -11.543 1.00 88.38 71 ARG A O 1
ATOM 561 N N . VAL A 1 72 ? 17.070 -3.643 -10.143 1.00 92.88 72 VAL A N 1
ATOM 562 C CA . VAL A 1 72 ? 17.379 -5.083 -10.086 1.00 92.88 72 VAL A CA 1
ATOM 563 C C . VAL A 1 72 ? 17.090 -5.762 -11.429 1.00 92.88 72 VAL A C 1
ATOM 565 O O . VAL A 1 72 ? 17.900 -6.554 -11.905 1.00 92.88 72 VAL A O 1
ATOM 568 N N . ALA A 1 73 ? 15.982 -5.403 -12.081 1.00 87.88 73 ALA A N 1
ATOM 569 C CA . ALA A 1 73 ? 15.562 -5.955 -13.368 1.00 87.88 73 ALA A CA 1
ATOM 570 C C . ALA A 1 73 ? 16.333 -5.391 -14.576 1.00 87.88 73 ALA A C 1
ATOM 572 O O . ALA A 1 73 ? 16.187 -5.908 -15.681 1.00 87.88 73 ALA A O 1
ATOM 573 N N . LYS A 1 74 ? 17.149 -4.339 -14.392 1.00 88.19 74 LYS A N 1
ATOM 574 C CA . LYS A 1 74 ? 17.854 -3.611 -15.468 1.00 88.19 74 LYS A CA 1
ATOM 575 C C . LYS A 1 74 ? 16.910 -3.081 -16.562 1.00 88.19 74 LYS A C 1
ATOM 577 O O . LYS A 1 74 ? 17.287 -2.995 -17.729 1.00 88.19 74 LYS A O 1
ATOM 582 N N . LEU A 1 75 ? 15.687 -2.713 -16.184 1.00 87.88 75 LEU A N 1
ATOM 583 C CA . LEU A 1 75 ? 14.681 -2.124 -17.070 1.00 87.88 75 LEU A CA 1
ATOM 584 C C . LEU A 1 75 ? 14.473 -0.646 -16.725 1.00 87.88 75 LEU A C 1
ATOM 586 O O . LEU A 1 75 ? 14.790 -0.195 -15.625 1.00 87.88 75 LEU A O 1
ATOM 590 N N . SER A 1 76 ? 13.925 0.129 -17.665 1.00 88.75 76 SER A N 1
ATOM 591 C CA . SER A 1 76 ? 13.495 1.493 -17.355 1.00 88.75 76 SER A CA 1
ATOM 592 C C . SER A 1 76 ? 12.311 1.476 -16.380 1.00 88.75 76 SER A C 1
ATOM 594 O O . SER A 1 76 ? 11.527 0.521 -16.337 1.00 88.75 76 SER A O 1
ATOM 596 N N . VAL A 1 77 ? 12.173 2.552 -15.601 1.00 85.44 77 VAL A N 1
ATOM 597 C CA . VAL A 1 77 ? 11.068 2.736 -14.644 1.00 85.44 77 VAL A CA 1
ATOM 598 C C . VAL A 1 77 ? 9.723 2.584 -15.356 1.00 85.44 77 VAL A C 1
ATOM 600 O O . VA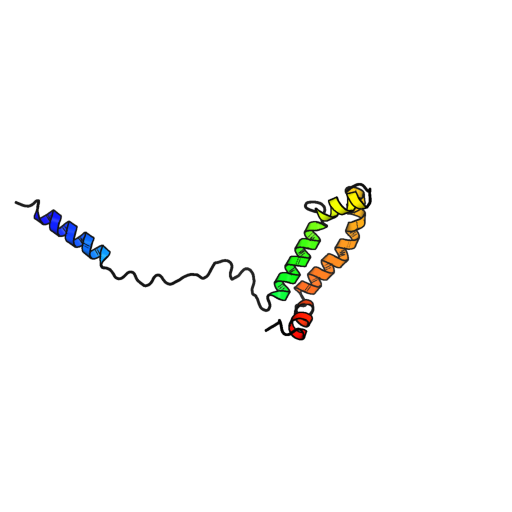L A 1 77 ? 8.883 1.822 -14.907 1.00 85.44 77 VAL A O 1
ATOM 603 N N . GLU A 1 78 ? 9.568 3.191 -16.531 1.00 86.50 78 GLU A N 1
ATOM 604 C CA . GLU A 1 78 ? 8.352 3.117 -17.349 1.00 86.50 78 GLU A CA 1
ATOM 605 C C . GLU A 1 78 ? 7.974 1.684 -17.760 1.00 86.50 78 GLU A C 1
ATOM 607 O O . GLU A 1 78 ? 6.827 1.268 -17.589 1.00 86.50 78 GLU A O 1
ATOM 612 N N . ARG A 1 79 ? 8.948 0.884 -18.222 1.00 86.31 79 ARG A N 1
ATOM 613 C CA . ARG A 1 79 ? 8.712 -0.531 -18.564 1.00 86.31 79 ARG A CA 1
ATOM 614 C C . ARG A 1 79 ? 8.329 -1.351 -17.335 1.00 86.31 79 ARG A C 1
ATOM 616 O O . ARG A 1 79 ? 7.470 -2.223 -17.423 1.00 86.31 79 ARG A O 1
ATOM 623 N N . THR A 1 80 ? 8.945 -1.051 -16.196 1.00 85.94 80 THR A N 1
ATOM 624 C CA . THR A 1 80 ? 8.654 -1.712 -14.917 1.00 85.94 80 THR A CA 1
ATOM 625 C C . THR A 1 80 ? 7.252 -1.352 -14.421 1.00 85.94 80 THR A C 1
ATOM 627 O O . THR A 1 80 ? 6.517 -2.232 -13.985 1.00 85.94 80 THR A O 1
ATOM 630 N N . THR A 1 81 ? 6.834 -0.093 -14.566 1.00 87.19 81 THR A N 1
ATOM 631 C CA . THR A 1 81 ? 5.487 0.377 -14.217 1.00 87.19 81 THR A CA 1
ATOM 632 C C . THR A 1 81 ? 4.409 -0.359 -14.992 1.00 87.19 81 THR A C 1
ATOM 634 O O . THR A 1 81 ? 3.463 -0.865 -14.393 1.00 87.19 81 THR A O 1
ATOM 637 N N . ILE A 1 82 ? 4.558 -0.464 -16.313 1.00 87.31 82 ILE A N 1
ATOM 638 C CA . ILE A 1 82 ? 3.586 -1.164 -17.161 1.00 87.31 82 ILE A CA 1
ATOM 639 C C . ILE A 1 82 ? 3.543 -2.657 -16.805 1.00 87.31 82 ILE A C 1
ATOM 641 O O . ILE A 1 82 ? 2.465 -3.246 -16.765 1.00 87.31 82 ILE A O 1
ATOM 645 N N . ALA A 1 83 ? 4.693 -3.257 -16.480 1.00 87.19 83 ALA A N 1
ATOM 646 C CA . ALA A 1 83 ? 4.772 -4.653 -16.057 1.00 87.19 83 ALA A CA 1
ATOM 647 C C . ALA A 1 83 ? 4.087 -4.923 -14.701 1.00 87.19 83 ALA A C 1
ATOM 649 O O . ALA A 1 83 ? 3.548 -6.010 -14.497 1.00 87.19 83 ALA A O 1
ATOM 650 N N . ILE A 1 84 ? 4.086 -3.951 -13.781 1.00 86.38 84 ILE A N 1
ATOM 651 C CA . ILE A 1 84 ? 3.490 -4.083 -12.439 1.00 86.38 84 ILE A CA 1
ATOM 652 C C . ILE A 1 84 ? 2.026 -3.644 -12.378 1.00 86.38 84 ILE A C 1
ATOM 654 O O . ILE A 1 84 ? 1.294 -4.075 -11.492 1.00 86.38 84 ILE A O 1
ATOM 658 N N . LEU A 1 85 ? 1.565 -2.845 -13.338 1.00 86.50 85 LEU A N 1
ATOM 659 C CA . LEU A 1 85 ? 0.179 -2.394 -13.426 1.00 86.50 85 LEU A CA 1
ATOM 660 C C . LEU A 1 85 ? -0.869 -3.525 -13.326 1.00 86.50 85 LEU A C 1
ATOM 662 O O . LEU A 1 85 ? -1.805 -3.368 -12.541 1.00 86.50 85 LEU A O 1
ATOM 666 N N . PRO A 1 86 ? -0.737 -4.681 -14.017 1.00 87.19 86 PRO A N 1
ATOM 667 C CA . PRO A 1 86 ? -1.691 -5.782 -13.853 1.00 87.19 86 PRO A CA 1
ATOM 668 C C . PRO A 1 86 ? -1.644 -6.407 -12.451 1.00 87.19 86 PRO A C 1
ATOM 670 O O . PRO A 1 86 ? -2.662 -6.891 -11.962 1.00 87.19 86 PRO A O 1
ATOM 673 N N . TRP A 1 87 ? -0.499 -6.345 -11.766 1.00 85.44 87 TRP A N 1
ATOM 674 C CA . TRP A 1 87 ? -0.348 -6.822 -10.390 1.00 85.44 87 TRP A CA 1
ATOM 675 C C . TRP A 1 87 ? -1.018 -5.915 -9.352 1.00 85.44 87 TRP A C 1
ATOM 677 O O . TRP A 1 87 ? -1.236 -6.346 -8.221 1.00 85.44 87 TRP A O 1
ATOM 687 N N . LEU A 1 88 ? -1.428 -4.699 -9.723 1.00 86.38 88 LEU A N 1
ATOM 688 C CA . LEU A 1 88 ? -2.257 -3.865 -8.851 1.00 86.38 88 LEU A CA 1
ATOM 689 C C . LEU A 1 88 ? -3.675 -4.424 -8.702 1.00 86.38 88 LEU A C 1
ATOM 691 O O . LEU A 1 88 ? -4.273 -4.255 -7.646 1.00 86.38 88 LEU A O 1
ATOM 695 N N . VAL A 1 89 ? -4.205 -5.129 -9.705 1.00 89.88 89 VAL A N 1
ATOM 696 C CA . VAL A 1 89 ? -5.563 -5.699 -9.667 1.00 89.88 89 VAL A CA 1
ATOM 697 C C . VAL A 1 89 ? -5.767 -6.650 -8.476 1.00 89.88 89 VAL A C 1
ATOM 699 O O . VAL A 1 89 ? -6.684 -6.407 -7.689 1.00 89.88 89 VAL A O 1
ATOM 702 N N . PRO A 1 90 ? -4.931 -7.686 -8.258 1.00 90.00 90 PRO A N 1
ATOM 703 C CA . PRO A 1 90 ? -5.072 -8.544 -7.084 1.00 90.00 90 PRO A CA 1
ATOM 704 C C . PRO A 1 90 ? -4.827 -7.800 -5.764 1.00 90.00 90 PRO A C 1
ATOM 706 O O . PRO A 1 90 ? -5.446 -8.148 -4.765 1.00 90.00 90 PRO A O 1
ATOM 709 N N . LEU A 1 91 ? -3.992 -6.754 -5.739 1.00 87.94 91 LEU A N 1
ATOM 710 C CA . LEU A 1 91 ? -3.785 -5.931 -4.539 1.00 87.94 91 LEU A CA 1
ATOM 711 C C . LEU A 1 91 ? -5.016 -5.085 -4.190 1.00 87.94 91 LEU A C 1
ATOM 713 O O . LEU A 1 91 ? -5.363 -4.967 -3.018 1.00 87.94 91 LEU A O 1
ATOM 717 N N . MET A 1 92 ? -5.704 -4.538 -5.196 1.00 89.38 92 MET A N 1
ATOM 718 C CA . MET A 1 92 ? -6.989 -3.854 -5.020 1.00 89.38 92 MET A CA 1
ATOM 719 C C . MET A 1 92 ? -8.062 -4.816 -4.516 1.00 89.38 92 MET A C 1
ATOM 721 O O . MET A 1 92 ? -8.795 -4.487 -3.587 1.00 89.38 92 MET A O 1
ATOM 725 N N . LEU A 1 93 ? -8.119 -6.026 -5.077 1.00 91.00 93 LEU A N 1
ATOM 726 C CA . LEU A 1 93 ? -9.034 -7.068 -4.613 1.00 91.00 93 LEU A CA 1
ATOM 727 C C . LEU A 1 93 ? -8.729 -7.500 -3.176 1.00 91.00 93 LEU A C 1
ATOM 729 O O . LEU A 1 93 ? -9.654 -7.647 -2.385 1.00 91.00 93 LEU A O 1
ATOM 733 N N . ALA A 1 94 ? -7.453 -7.658 -2.819 1.00 86.44 94 ALA A N 1
ATOM 734 C CA . ALA A 1 94 ? -7.042 -7.990 -1.460 1.00 86.44 94 ALA A CA 1
ATOM 735 C C . ALA A 1 94 ? -7.405 -6.877 -0.469 1.00 86.44 94 ALA A C 1
ATOM 737 O O . ALA A 1 94 ? -7.905 -7.173 0.612 1.00 86.44 94 ALA A O 1
ATOM 738 N N . LEU A 1 95 ? -7.215 -5.607 -0.844 1.00 86.75 95 LEU A N 1
ATOM 739 C CA . LEU A 1 95 ? -7.628 -4.470 -0.024 1.00 86.75 95 LEU A CA 1
ATOM 740 C C . LEU A 1 95 ? -9.141 -4.490 0.219 1.00 86.75 95 LEU A C 1
ATOM 742 O O . LEU A 1 95 ? -9.561 -4.439 1.366 1.00 86.75 95 LEU A O 1
ATOM 746 N N . ILE A 1 96 ? -9.944 -4.644 -0.838 1.00 87.12 96 ILE A N 1
ATOM 747 C CA . ILE A 1 96 ? -11.406 -4.766 -0.744 1.00 87.12 96 ILE A CA 1
ATOM 748 C C . ILE A 1 96 ? -11.791 -5.949 0.154 1.00 87.12 96 ILE A C 1
ATOM 750 O O . ILE A 1 96 ? -12.595 -5.792 1.070 1.00 87.12 96 ILE A O 1
ATOM 754 N N . ALA A 1 97 ? -11.192 -7.121 -0.061 1.00 85.38 97 ALA A N 1
ATOM 755 C CA . ALA A 1 97 ? -11.471 -8.319 0.724 1.00 85.38 97 ALA A CA 1
ATOM 756 C C . ALA A 1 97 ? -11.176 -8.106 2.215 1.00 85.38 97 ALA A C 1
ATOM 758 O O . ALA A 1 97 ? -12.007 -8.436 3.054 1.00 85.38 97 ALA A O 1
ATOM 759 N N . ILE A 1 98 ? -10.035 -7.502 2.546 1.00 82.44 98 ILE A N 1
ATOM 760 C CA . ILE A 1 98 ? -9.657 -7.202 3.929 1.00 82.44 98 ILE A CA 1
ATOM 761 C C . ILE A 1 98 ? -10.572 -6.127 4.527 1.00 82.44 98 ILE A C 1
ATOM 763 O O . ILE A 1 98 ? -10.956 -6.237 5.686 1.00 82.44 98 ILE A O 1
ATOM 767 N N . THR A 1 99 ? -10.964 -5.110 3.758 1.00 81.69 99 THR A N 1
ATOM 768 C CA . THR A 1 99 ? -11.862 -4.046 4.229 1.00 81.69 99 THR A CA 1
ATOM 769 C C . THR A 1 99 ? -13.261 -4.566 4.563 1.00 81.69 99 THR A C 1
ATOM 771 O O . THR A 1 99 ? -13.824 -4.142 5.568 1.00 81.69 99 THR A O 1
ATOM 774 N N . TYR A 1 100 ? -13.819 -5.483 3.767 1.00 80.25 100 TYR A N 1
ATOM 775 C CA . TYR A 1 100 ? -15.180 -5.993 3.981 1.00 80.25 100 TYR A CA 1
ATOM 776 C C . TYR A 1 100 ? -15.256 -7.259 4.843 1.00 80.25 100 TYR A C 1
ATOM 778 O O . TYR A 1 100 ? -16.309 -7.523 5.416 1.00 80.25 100 TYR A O 1
ATOM 786 N N . ILE A 1 101 ? -14.173 -8.036 4.946 1.00 81.38 101 ILE A N 1
ATOM 787 C CA . ILE A 1 101 ? -14.156 -9.324 5.652 1.00 81.38 101 ILE A CA 1
ATOM 788 C C . ILE A 1 101 ? -13.090 -9.281 6.758 1.00 81.38 101 ILE A C 1
ATOM 790 O O . ILE A 1 101 ? -11.939 -9.674 6.535 1.00 81.38 101 ILE A O 1
ATOM 794 N N . PRO A 1 102 ? -13.440 -8.819 7.973 1.00 74.00 102 PRO A N 1
ATOM 795 C CA . PRO A 1 102 ? -12.482 -8.725 9.067 1.00 74.00 102 PRO A CA 1
ATOM 796 C C . PRO A 1 102 ? -11.975 -10.099 9.527 1.00 74.00 102 PRO A C 1
ATOM 798 O O . PRO A 1 102 ? -10.813 -10.212 9.928 1.00 74.00 102 PRO A O 1
ATOM 801 N N . GLU A 1 103 ? -12.768 -11.171 9.384 1.00 72.94 103 GLU A N 1
ATOM 802 C CA . GLU A 1 103 ? -12.352 -12.525 9.778 1.00 72.94 103 GLU A CA 1
ATOM 803 C C . GLU A 1 103 ? -11.101 -13.013 9.036 1.00 72.94 103 GLU A C 1
ATOM 805 O O . GLU A 1 103 ? -10.323 -13.767 9.618 1.00 72.94 103 GLU A O 1
ATOM 810 N N . LEU A 1 104 ? -10.837 -12.536 7.809 1.00 72.88 104 LEU A N 1
ATOM 811 C CA . LEU A 1 104 ? -9.618 -12.886 7.062 1.00 72.88 104 LEU A CA 1
ATOM 812 C C . LEU A 1 104 ? -8.340 -12.506 7.818 1.00 72.88 104 LEU A C 1
ATOM 814 O O . LEU A 1 104 ? -7.314 -13.168 7.688 1.00 72.88 104 LEU A O 1
ATOM 818 N N . THR A 1 105 ? -8.406 -11.444 8.614 1.00 72.62 105 THR A N 1
ATOM 819 C CA . THR A 1 105 ? -7.254 -10.902 9.345 1.00 72.62 105 THR A CA 1
ATOM 820 C C . THR A 1 105 ? -7.245 -11.304 10.810 1.00 72.62 105 THR A C 1
ATOM 822 O O . THR A 1 105 ? -6.185 -11.328 11.426 1.00 72.62 105 THR A O 1
ATOM 825 N N . LEU A 1 106 ? -8.414 -11.639 11.360 1.00 75.81 106 LEU A N 1
ATOM 826 C CA . LEU A 1 106 ? -8.609 -11.920 12.781 1.00 75.81 106 LEU A CA 1
ATOM 827 C C . LEU A 1 106 ? -8.586 -13.411 13.100 1.00 75.81 106 LEU A C 1
ATOM 829 O O . LEU A 1 106 ? -8.210 -13.781 14.209 1.00 75.81 106 LEU A O 1
ATOM 833 N N . TRP A 1 107 ? -8.888 -14.271 12.125 1.00 77.56 107 TRP A N 1
ATOM 834 C CA . TRP A 1 107 ? -8.873 -15.723 12.301 1.00 77.56 107 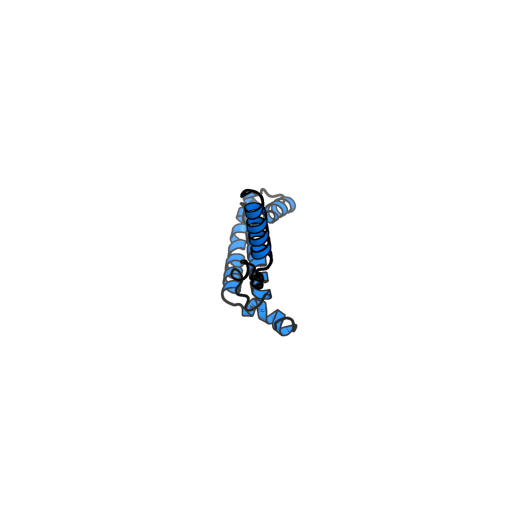TRP A CA 1
ATOM 835 C C . TRP A 1 107 ? -7.530 -16.237 12.836 1.00 77.56 107 TRP A C 1
ATOM 837 O O . TRP A 1 107 ? -7.496 -17.063 13.753 1.00 77.56 107 TRP A O 1
ATOM 847 N N . LEU A 1 108 ? -6.418 -15.736 12.292 1.00 77.19 108 LEU A N 1
ATOM 848 C CA . LEU A 1 108 ? -5.084 -16.147 12.719 1.00 77.19 108 LEU A CA 1
ATOM 849 C C . LEU A 1 108 ? -4.753 -15.636 14.142 1.00 77.19 108 LEU A C 1
ATOM 851 O O . LEU A 1 108 ? -4.434 -16.480 14.981 1.00 77.19 108 LEU A O 1
ATOM 855 N N . PRO A 1 109 ? -4.907 -14.331 14.470 1.00 73.62 109 PRO A N 1
ATOM 856 C CA . PRO A 1 109 ? -4.825 -13.803 15.838 1.00 73.62 109 PRO A CA 1
ATOM 857 C C . PRO A 1 109 ? -5.662 -14.543 16.877 1.00 73.62 109 PRO A C 1
ATOM 859 O O . PRO A 1 109 ? -5.178 -14.816 17.976 1.00 73.62 109 PRO A O 1
ATOM 862 N N . GLN A 1 110 ? -6.889 -14.914 16.527 1.00 77.19 110 GLN A N 1
ATOM 863 C CA . GLN A 1 110 ? -7.789 -15.647 17.412 1.00 77.19 110 GLN A CA 1
ATOM 864 C C . GLN A 1 110 ? -7.298 -17.079 17.661 1.00 77.19 110 GLN A C 1
ATOM 866 O O . GLN A 1 110 ? -7.321 -17.552 18.795 1.00 77.19 110 GLN A O 1
ATOM 871 N N . LYS A 1 111 ? -6.777 -17.769 16.635 1.00 78.19 111 LYS A N 1
ATOM 872 C CA . LYS A 1 111 ? -6.188 -19.113 16.788 1.00 78.19 111 LYS A CA 1
ATOM 873 C C . LYS A 1 111 ? -4.901 -19.118 17.612 1.00 78.19 111 LYS A C 1
ATOM 875 O O . LYS A 1 111 ? -4.652 -20.090 18.317 1.00 78.19 111 LYS A O 1
ATOM 880 N N . MET A 1 112 ? -4.105 -18.054 17.532 1.00 80.94 112 MET A N 1
ATOM 881 C CA . MET A 1 112 ? -2.864 -17.904 18.301 1.00 80.94 112 MET A CA 1
ATOM 882 C C . MET A 1 112 ? -3.066 -17.296 19.701 1.00 80.94 112 MET A C 1
ATOM 884 O O . MET A 1 112 ? -2.085 -17.060 20.401 1.00 80.94 112 MET A O 1
ATOM 888 N N . GLY A 1 113 ? -4.315 -17.054 20.124 1.00 71.88 113 GLY A N 1
ATOM 889 C CA . GLY A 1 113 ? -4.637 -16.522 21.454 1.00 71.88 113 GLY A CA 1
ATOM 890 C C . GLY A 1 113 ? -4.237 -15.057 21.669 1.00 71.88 113 GLY A C 1
ATOM 891 O O . GLY A 1 113 ? -4.073 -14.628 22.808 1.00 71.88 113 GLY A O 1
ATOM 892 N N . LEU A 1 114 ? -4.038 -14.303 20.585 1.00 68.94 114 LEU A N 1
ATOM 893 C CA . LEU A 1 114 ? -3.647 -12.890 20.607 1.00 68.94 114 LEU A CA 1
ATOM 894 C C . LEU A 1 114 ? -4.822 -11.931 20.344 1.00 68.94 114 LEU A C 1
ATOM 896 O O . LEU A 1 114 ? -4.709 -10.756 20.692 1.00 68.94 114 LEU A O 1
ATOM 900 N N . GLY A 1 115 ? -5.928 -12.414 19.764 1.00 63.12 115 GLY A N 1
ATOM 901 C CA . GLY A 1 115 ? -7.211 -11.695 19.698 1.00 63.12 115 GLY A CA 1
ATOM 902 C C . GLY A 1 115 ? -7.981 -11.874 21.008 1.00 63.12 115 GLY A C 1
ATOM 903 O O . GLY A 1 115 ? -8.032 -12.994 21.522 1.00 63.12 115 GLY A O 1
ATOM 904 N N . ARG A 1 116 ? -8.490 -10.782 21.584 1.00 57.72 116 ARG A N 1
ATOM 905 C CA . ARG A 1 116 ? -9.190 -10.784 22.880 1.00 57.72 116 ARG A CA 1
ATOM 906 C C . ARG A 1 116 ? -10.691 -10.880 22.689 1.00 57.72 116 ARG A C 1
ATOM 908 O O . ARG A 1 116 ? -11.205 -10.112 21.853 1.00 57.72 116 ARG A O 1
#

Sequence (116 aa):
MIHHTRRYLLGLSAAAVLALPTPPAHAQTKLRWAHVYETSEPFHTQSMWAVQVIIGLLHPPPGVVLFVLARVAKLSVERTTIAILPWLVPLMLALIAITYIPELTLWLPQKMGLGR